Protein AF-A0A8T7GR86-F1 (afdb_monomer)

pLDDT: mean 88.85, std 12.27, range [38.59, 97.81]

Radius of gyration: 13.01 Å; Cα contacts (8 Å, |Δi|>4): 106; chains: 1; bounding box: 34×30×30 Å

Foldseek 3Di:
DAAFLEAEELCAVQVVVVHHSVVLVVVQLVDPPCPVDVSLSYAHPPGRDDHNVGPVVSVVSNCVRNDPVHHHYHYHNVSVVVRVVVVVVVVVD

Sequence (93 aa):
MLPPGYAVTYSTLARLVGTSPRAVGAWMRANKWLIVVPCHRVVASRGLGGFSRGVEFKKRLLELEAGKRGLRVIRSVEEFWKVLELEGRAVEG

Mean predicted aligned error: 4.47 Å

Solvent-accessible surface area (backbone atoms only — not comparable to full-atom values): 5350 Å² total; per-residue (Å²): 133,80,61,80,26,47,30,35,16,34,61,26,54,10,60,74,72,76,56,48,40,66,57,47,51,52,54,52,57,69,54,83,50,66,82,86,44,67,53,70,36,46,23,37,95,77,61,60,57,81,46,86,83,38,51,67,57,37,50,53,53,47,49,67,43,13,53,94,78,45,73,44,74,35,72,41,64,68,54,48,52,52,52,52,53,59,50,54,60,66,74,78,113

Secondary structure (DSSP, 8-state):
-PPTTEEEEHHHHHHHTTS-HHHHHHHHHH---TTTS-GGGEE-SSS----TT-HHHHHHHHHHHHGGG--EEE-SHHHHHHHHHHHHTTT--

Structure (mmCIF, N/CA/C/O backbone):
data_AF-A0A8T7GR86-F1
#
_entry.id   AF-A0A8T7GR86-F1
#
loop_
_atom_site.group_PDB
_atom_site.id
_atom_site.type_symbol
_atom_site.label_atom_id
_atom_site.label_alt_id
_atom_site.label_comp_id
_atom_site.label_asym_id
_atom_site.label_entity_id
_atom_site.label_seq_id
_atom_site.pdbx_PDB_ins_code
_atom_site.Cartn_x
_atom_site.Cartn_y
_atom_site.Cartn_z
_atom_site.occupancy
_atom_site.B_iso_or_equiv
_atom_site.auth_seq_id
_atom_site.auth_comp_id
_atom_site.auth_asym_id
_atom_site.auth_atom_id
_atom_site.pdbx_PDB_model_num
ATOM 1 N N . MET A 1 1 ? -10.464 -5.457 -5.186 1.00 71.38 1 MET A N 1
ATOM 2 C CA . MET A 1 1 ? -9.922 -4.225 -4.561 1.00 71.38 1 MET A CA 1
ATOM 3 C C . MET A 1 1 ? -9.742 -4.490 -3.074 1.00 71.38 1 MET A C 1
ATOM 5 O O . MET A 1 1 ? -10.526 -5.257 -2.540 1.00 71.38 1 MET A O 1
ATOM 9 N N . LEU A 1 2 ? -8.731 -3.910 -2.419 1.00 86.75 2 LEU A N 1
ATOM 10 C CA . LEU A 1 2 ? -8.562 -4.058 -0.963 1.00 86.75 2 LEU A CA 1
ATOM 11 C C . LEU A 1 2 ? -9.614 -3.236 -0.199 1.00 86.75 2 LEU A C 1
ATOM 13 O O . LEU A 1 2 ? -9.965 -2.168 -0.702 1.00 86.75 2 LEU A O 1
ATOM 17 N N . PRO A 1 3 ? -10.068 -3.656 0.993 1.00 90.12 3 PRO A N 1
ATOM 18 C CA . PRO A 1 3 ? -10.945 -2.843 1.836 1.00 90.12 3 PRO A CA 1
ATOM 19 C C . PRO A 1 3 ? -10.237 -1.589 2.387 1.00 90.12 3 PRO A C 1
ATOM 21 O O . PRO A 1 3 ? -9.000 -1.542 2.425 1.00 90.12 3 PRO A O 1
ATOM 24 N N . PRO A 1 4 ? -10.991 -0.567 2.836 1.00 91.69 4 PRO A N 1
ATOM 25 C CA . PRO A 1 4 ? -10.429 0.565 3.573 1.00 91.69 4 PRO A CA 1
ATOM 26 C C . PRO A 1 4 ? -9.618 0.112 4.798 1.00 91.69 4 PRO A C 1
ATOM 28 O O . PRO A 1 4 ? -9.993 -0.825 5.500 1.00 91.69 4 PRO A O 1
ATOM 31 N N . GLY A 1 5 ? -8.487 0.774 5.043 1.00 94.19 5 GLY A N 1
ATOM 32 C CA . GLY A 1 5 ? -7.589 0.473 6.163 1.00 94.19 5 GLY A CA 1
ATOM 33 C C . GLY A 1 5 ? -6.556 -0.619 5.869 1.00 94.19 5 GLY A C 1
ATOM 34 O O . GLY A 1 5 ? -5.699 -0.887 6.716 1.00 94.19 5 GLY A O 1
ATOM 35 N N . TYR A 1 6 ? -6.579 -1.198 4.665 1.00 95.31 6 TYR A N 1
ATOM 36 C CA . TYR A 1 6 ? -5.543 -2.103 4.175 1.00 95.31 6 TYR A CA 1
ATOM 37 C C . TYR A 1 6 ? -4.709 -1.459 3.066 1.00 95.31 6 TYR A C 1
ATOM 39 O O . TYR A 1 6 ? -5.220 -0.823 2.144 1.00 95.31 6 TYR A O 1
ATOM 47 N N . ALA A 1 7 ? -3.403 -1.689 3.131 1.00 96.25 7 ALA A N 1
ATOM 48 C CA . ALA A 1 7 ? -2.447 -1.385 2.077 1.00 96.25 7 ALA A CA 1
ATOM 49 C C . ALA A 1 7 ? -1.689 -2.654 1.678 1.00 96.25 7 ALA A C 1
ATOM 51 O O . ALA A 1 7 ? -1.610 -3.604 2.449 1.00 96.25 7 ALA A O 1
ATOM 52 N N . VAL A 1 8 ? -1.093 -2.671 0.490 1.00 96.94 8 VAL A N 1
ATOM 53 C CA . VAL A 1 8 ? -0.269 -3.778 -0.012 1.00 96.94 8 VAL A CA 1
ATOM 54 C C . VAL A 1 8 ? 1.076 -3.259 -0.484 1.00 96.94 8 VAL A C 1
ATOM 56 O O . VAL A 1 8 ? 1.175 -2.160 -1.032 1.00 96.94 8 VAL A O 1
ATOM 59 N N . THR A 1 9 ? 2.140 -4.028 -0.276 1.00 97.81 9 THR A N 1
ATOM 60 C CA . THR A 1 9 ? 3.452 -3.602 -0.771 1.00 97.81 9 THR A CA 1
ATOM 61 C C . THR A 1 9 ? 3.569 -3.739 -2.289 1.00 97.81 9 THR A C 1
ATOM 63 O O . THR A 1 9 ? 3.002 -4.655 -2.889 1.00 97.81 9 THR A O 1
ATOM 66 N N . TYR A 1 10 ? 4.389 -2.890 -2.916 1.00 96.75 10 TYR A N 1
ATOM 67 C CA . TYR A 1 10 ? 4.757 -3.034 -4.331 1.00 96.75 10 TYR A CA 1
ATOM 68 C C . TYR A 1 10 ? 5.276 -4.438 -4.662 1.00 96.75 10 TYR A C 1
ATOM 70 O O . TYR A 1 10 ? 4.952 -4.973 -5.716 1.00 96.75 10 TYR A O 1
ATOM 78 N N . SER A 1 11 ? 6.068 -5.047 -3.772 1.00 97.25 11 SER A N 1
ATOM 79 C CA . SER A 1 11 ? 6.601 -6.400 -3.960 1.00 97.25 11 SER A CA 1
ATOM 80 C C . SER A 1 11 ? 5.526 -7.475 -3.946 1.00 97.25 11 SER A C 1
ATOM 82 O O . SER A 1 11 ? 5.557 -8.371 -4.785 1.00 97.25 11 SER A O 1
ATOM 84 N N . THR A 1 12 ? 4.566 -7.380 -3.031 1.00 97.62 12 THR A N 1
ATOM 85 C CA . THR A 1 12 ? 3.445 -8.320 -2.968 1.00 97.62 12 THR A CA 1
ATOM 86 C C . THR A 1 12 ? 2.565 -8.194 -4.203 1.00 97.62 12 THR A C 1
ATOM 88 O O . THR A 1 12 ? 2.277 -9.194 -4.852 1.00 97.62 12 THR A O 1
ATOM 91 N N . LEU A 1 13 ? 2.203 -6.963 -4.576 1.00 95.56 13 LEU A N 1
ATOM 92 C CA . LEU A 1 13 ? 1.371 -6.717 -5.750 1.00 95.56 13 LEU A CA 1
ATOM 93 C C . LEU A 1 13 ? 2.064 -7.160 -7.043 1.00 95.56 13 LEU A C 1
ATOM 95 O O . LEU A 1 13 ? 1.429 -7.751 -7.907 1.00 95.56 13 LEU A O 1
ATOM 99 N N . ALA A 1 14 ? 3.374 -6.938 -7.151 1.00 97.06 14 ALA A N 1
ATOM 100 C CA . ALA A 1 14 ? 4.161 -7.397 -8.287 1.00 97.06 14 ALA A CA 1
ATOM 101 C C . ALA A 1 14 ? 4.152 -8.926 -8.425 1.00 97.06 14 ALA A C 1
ATOM 103 O O . ALA A 1 14 ? 3.979 -9.427 -9.532 1.00 97.06 14 ALA A O 1
ATOM 104 N N . ARG A 1 15 ? 4.278 -9.659 -7.309 1.00 97.62 15 ARG A N 1
ATOM 105 C CA . ARG A 1 15 ? 4.180 -11.128 -7.297 1.00 97.62 15 ARG A CA 1
ATOM 106 C C . ARG A 1 15 ? 2.797 -11.612 -7.727 1.00 97.62 15 ARG A C 1
ATOM 108 O O . ARG A 1 15 ? 2.724 -12.528 -8.534 1.00 97.62 15 ARG A O 1
ATOM 115 N N . LEU A 1 16 ? 1.729 -10.975 -7.240 1.00 95.12 16 LEU A N 1
ATOM 116 C CA . LEU A 1 16 ? 0.347 -11.325 -7.598 1.00 95.12 16 LEU A CA 1
ATOM 117 C C . LEU A 1 16 ? 0.084 -11.233 -9.105 1.00 95.12 16 LEU A C 1
ATOM 119 O O . LEU A 1 16 ? -0.609 -12.081 -9.653 1.00 95.12 16 LEU A O 1
ATOM 123 N N . VAL A 1 17 ? 0.626 -10.208 -9.767 1.00 94.38 17 VAL A N 1
ATOM 124 C CA . VAL A 1 17 ? 0.359 -9.938 -11.192 1.00 94.38 17 VAL A CA 1
ATOM 125 C C . VAL A 1 17 ? 1.491 -10.387 -12.124 1.00 94.38 17 VAL A C 1
ATOM 127 O O . VAL A 1 17 ? 1.481 -10.043 -13.302 1.00 94.38 17 VAL A O 1
ATOM 130 N N . GLY A 1 18 ? 2.486 -11.119 -11.611 1.00 97.00 18 GLY A N 1
ATOM 131 C CA . GLY A 1 18 ? 3.581 -11.665 -12.419 1.00 97.00 18 GLY A CA 1
ATOM 132 C C . GLY A 1 18 ? 4.511 -10.608 -13.030 1.00 97.00 18 GLY A C 1
ATOM 133 O O . GLY A 1 18 ? 4.922 -10.735 -14.179 1.00 97.00 18 GLY A O 1
ATOM 134 N N . THR A 1 19 ? 4.840 -9.543 -12.293 1.00 97.56 19 THR A N 1
ATOM 135 C CA . THR A 1 19 ? 5.701 -8.449 -12.781 1.00 97.56 19 THR A CA 1
ATOM 136 C C . THR A 1 19 ? 6.753 -8.014 -11.752 1.00 97.56 19 THR A C 1
ATOM 138 O O . THR A 1 19 ? 6.974 -8.673 -10.737 1.00 97.56 19 THR A O 1
ATOM 141 N N . SER A 1 20 ? 7.435 -6.891 -12.002 1.00 97.38 20 SER A N 1
ATOM 142 C CA . SER A 1 20 ? 8.407 -6.299 -11.078 1.00 97.38 20 SER A CA 1
ATOM 143 C C . SER A 1 20 ? 7.803 -5.178 -10.211 1.00 97.38 20 SER A C 1
ATOM 145 O O . SER A 1 20 ? 6.949 -4.418 -10.677 1.00 97.38 20 SER A O 1
ATOM 147 N N . PRO A 1 21 ? 8.303 -4.957 -8.978 1.00 95.88 21 PRO A N 1
ATOM 148 C CA . PRO A 1 21 ? 7.858 -3.844 -8.128 1.00 95.88 21 PRO A CA 1
ATOM 149 C C . PRO A 1 21 ? 8.029 -2.469 -8.791 1.00 95.88 21 PRO A C 1
ATOM 151 O O . PRO A 1 21 ? 7.246 -1.549 -8.555 1.00 95.88 21 PRO A O 1
ATOM 154 N N . ARG A 1 22 ? 9.051 -2.325 -9.647 1.00 94.81 22 ARG A N 1
ATOM 155 C CA . ARG A 1 22 ? 9.330 -1.086 -10.388 1.00 94.81 22 ARG A CA 1
ATOM 156 C C . ARG A 1 22 ? 8.272 -0.822 -11.458 1.00 94.81 22 ARG A C 1
ATOM 158 O O . ARG A 1 22 ? 7.846 0.324 -11.587 1.00 94.81 22 ARG A O 1
ATOM 165 N N . ALA A 1 23 ? 7.827 -1.863 -12.167 1.00 95.25 23 ALA A N 1
ATOM 166 C CA . ALA A 1 23 ? 6.743 -1.768 -13.145 1.00 95.25 23 ALA A CA 1
ATOM 167 C C . ALA A 1 23 ? 5.424 -1.364 -12.471 1.00 95.25 23 ALA A C 1
ATOM 169 O O . ALA A 1 23 ? 4.793 -0.401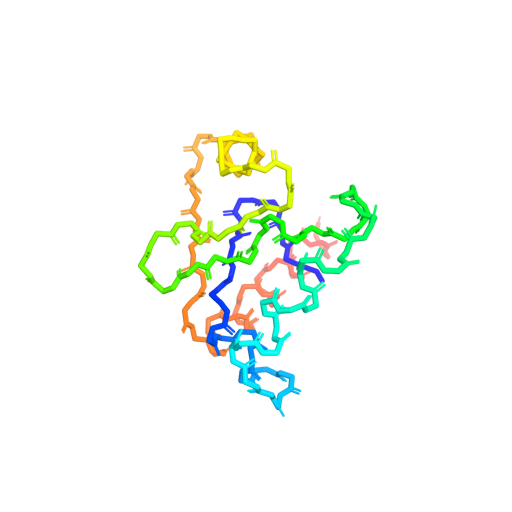 -12.903 1.00 95.25 23 ALA A O 1
ATOM 170 N N . VAL A 1 24 ? 5.084 -1.988 -11.335 1.00 94.19 24 VAL A N 1
ATOM 171 C CA . VAL A 1 24 ? 3.930 -1.570 -10.518 1.00 94.19 24 VAL A CA 1
ATOM 172 C C . VAL A 1 24 ? 4.049 -0.094 -10.125 1.00 94.19 24 VAL A C 1
ATOM 174 O O . VAL A 1 24 ? 3.105 0.671 -10.292 1.00 94.19 24 VAL A O 1
ATOM 177 N N . GLY A 1 25 ? 5.221 0.342 -9.654 1.00 92.06 25 GLY A N 1
ATOM 178 C CA . GLY A 1 25 ? 5.474 1.748 -9.328 1.00 92.06 25 GLY A CA 1
ATOM 179 C C . GLY A 1 25 ? 5.283 2.702 -10.511 1.00 92.06 25 GLY A C 1
ATOM 180 O O . GLY A 1 25 ? 4.768 3.804 -10.328 1.00 92.06 25 GLY A O 1
ATOM 181 N N . ALA A 1 26 ? 5.663 2.292 -11.723 1.00 92.06 26 ALA A N 1
ATOM 182 C CA . ALA A 1 26 ? 5.424 3.070 -12.935 1.00 92.06 26 ALA A CA 1
ATOM 183 C C . ALA A 1 26 ? 3.924 3.184 -13.251 1.00 92.06 26 ALA A C 1
ATOM 185 O O . ALA A 1 26 ? 3.448 4.290 -13.500 1.00 92.06 26 ALA A O 1
ATOM 186 N N . TRP A 1 27 ? 3.167 2.087 -13.144 1.00 90.25 27 TRP A N 1
ATOM 187 C CA . TRP A 1 27 ? 1.708 2.100 -13.314 1.00 90.25 27 TRP A CA 1
ATOM 188 C C . TRP A 1 27 ? 1.014 2.990 -12.282 1.00 90.25 27 TRP A C 1
ATOM 190 O O . TRP A 1 27 ? 0.156 3.793 -12.640 1.00 90.25 27 TRP A O 1
ATOM 200 N N . MET A 1 28 ? 1.431 2.920 -11.012 1.00 90.06 28 MET A N 1
ATOM 201 C CA . MET A 1 28 ? 0.882 3.780 -9.960 1.00 90.06 28 MET A CA 1
ATOM 202 C C . MET A 1 28 ? 1.162 5.267 -10.223 1.00 90.06 28 MET A C 1
ATOM 204 O O . MET A 1 28 ? 0.306 6.101 -9.944 1.00 90.06 28 MET A O 1
ATOM 208 N N . ARG A 1 29 ? 2.329 5.617 -10.786 1.00 86.62 29 ARG A N 1
ATOM 209 C CA . ARG A 1 29 ? 2.647 7.003 -11.182 1.00 86.62 29 ARG A CA 1
ATOM 210 C C . ARG A 1 29 ? 1.842 7.479 -12.389 1.00 86.62 29 ARG A C 1
ATOM 212 O O . ARG A 1 29 ? 1.479 8.648 -12.435 1.00 86.62 29 ARG A O 1
ATOM 219 N N . ALA A 1 30 ? 1.573 6.593 -13.345 1.00 86.00 30 ALA A N 1
ATOM 220 C CA . ALA A 1 30 ? 0.804 6.906 -14.549 1.00 86.00 30 ALA A CA 1
ATOM 221 C C . ALA A 1 30 ? -0.711 7.024 -14.292 1.00 86.00 30 ALA A C 1
ATOM 223 O O . ALA A 1 30 ? -1.455 7.466 -15.169 1.00 86.00 30 ALA A O 1
ATOM 224 N N . ASN A 1 31 ? -1.181 6.635 -13.104 1.00 78.81 31 ASN A N 1
ATOM 225 C CA . ASN A 1 31 ? -2.593 6.651 -12.763 1.00 78.81 31 ASN A CA 1
ATOM 226 C C . ASN A 1 31 ? -3.150 8.085 -12.652 1.00 78.81 31 ASN A C 1
ATOM 228 O O . ASN A 1 31 ? -2.874 8.804 -11.690 1.00 78.81 31 ASN A O 1
ATOM 232 N N . LYS A 1 32 ? -3.990 8.472 -13.621 1.00 71.88 32 LYS A N 1
ATOM 233 C CA . LYS A 1 32 ? -4.708 9.760 -13.651 1.00 71.88 32 LYS A CA 1
ATOM 234 C C . LYS A 1 32 ? -6.022 9.743 -12.854 1.00 71.88 32 LYS A C 1
ATOM 236 O O . LYS A 1 32 ? -6.556 10.802 -12.541 1.00 71.88 32 LYS A O 1
ATOM 241 N N . TRP A 1 33 ? -6.523 8.564 -12.480 1.00 74.56 33 TRP A N 1
ATOM 242 C CA . TRP A 1 33 ? -7.836 8.364 -11.855 1.00 74.56 33 TRP A CA 1
ATOM 243 C C . TRP A 1 33 ? -7.703 8.041 -10.364 1.00 74.56 33 TRP A C 1
ATOM 245 O O . TRP A 1 33 ? -8.078 6.970 -9.893 1.00 74.56 33 TRP A O 1
ATOM 255 N N . LEU A 1 34 ? -7.151 8.991 -9.610 1.00 60.94 34 LEU A N 1
ATOM 256 C CA . LEU A 1 34 ? -6.751 8.834 -8.203 1.00 60.94 34 LEU A CA 1
ATOM 257 C C . LEU A 1 34 ? -7.871 8.446 -7.225 1.00 60.94 34 LEU A C 1
ATOM 259 O O . LEU A 1 34 ? -7.569 7.932 -6.155 1.00 60.94 34 LEU A O 1
ATOM 263 N N . ILE A 1 35 ? -9.133 8.714 -7.568 1.00 64.06 35 ILE A N 1
ATOM 264 C 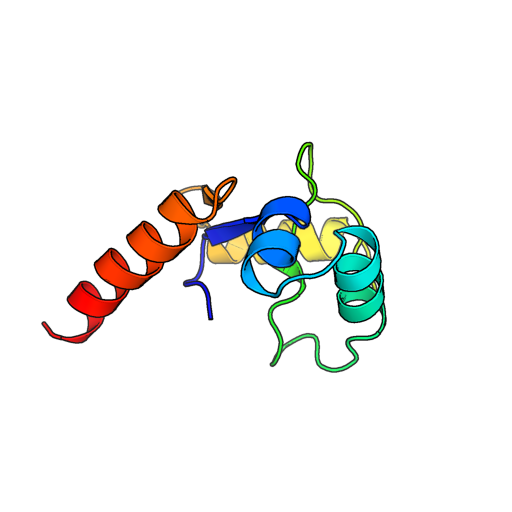CA . ILE A 1 35 ? -10.291 8.399 -6.715 1.00 64.06 35 ILE A CA 1
ATOM 265 C C . ILE A 1 35 ? -10.856 7.011 -7.047 1.00 64.06 35 ILE A C 1
ATOM 267 O O . ILE A 1 35 ? -11.232 6.269 -6.148 1.00 64.06 35 ILE A O 1
ATOM 271 N N . VAL A 1 36 ? -10.877 6.640 -8.331 1.00 71.81 36 VAL A N 1
ATOM 272 C CA . VAL A 1 36 ? -11.427 5.355 -8.796 1.00 71.81 36 VAL A CA 1
ATOM 273 C C . VAL A 1 36 ? -10.430 4.220 -8.569 1.00 71.81 36 VAL A C 1
ATOM 275 O O . VAL A 1 36 ? -10.803 3.111 -8.199 1.00 71.81 36 VAL A O 1
ATOM 278 N N . VAL A 1 37 ? -9.141 4.497 -8.765 1.00 79.38 37 VAL A N 1
ATOM 279 C CA . VAL A 1 37 ? -8.065 3.527 -8.582 1.00 79.38 37 VAL A CA 1
ATOM 280 C C . VAL A 1 37 ? -7.303 3.889 -7.302 1.00 79.38 37 VAL A C 1
ATOM 282 O O . VAL A 1 37 ? -6.574 4.888 -7.306 1.00 79.38 37 VAL A O 1
ATOM 285 N N . PRO A 1 38 ? -7.412 3.085 -6.222 1.00 85.94 38 PRO A N 1
ATOM 286 C CA . PRO A 1 38 ? -6.866 3.397 -4.898 1.00 85.94 38 PRO A CA 1
ATOM 287 C C . PRO A 1 38 ? -5.347 3.162 -4.832 1.00 85.94 38 PRO A C 1
ATOM 289 O O . PRO A 1 38 ? -4.834 2.385 -4.028 1.00 85.94 38 PRO A O 1
ATOM 292 N N . CYS A 1 39 ? -4.597 3.823 -5.712 1.00 89.62 39 CYS A N 1
ATOM 293 C CA . CYS A 1 39 ? -3.145 3.695 -5.835 1.00 89.62 39 CYS A CA 1
ATOM 294 C C . CYS A 1 39 ? -2.386 4.149 -4.575 1.00 89.62 39 CYS A C 1
ATOM 296 O O . CYS A 1 39 ? -1.247 3.733 -4.358 1.00 89.62 39 CYS A O 1
ATOM 298 N N . HIS A 1 40 ? -3.015 4.942 -3.699 1.00 92.75 40 HIS A N 1
ATOM 299 C CA . HIS A 1 40 ? -2.471 5.288 -2.383 1.00 92.75 40 HIS A CA 1
ATOM 300 C C . HIS A 1 40 ? -2.356 4.076 -1.450 1.00 92.75 40 HIS A C 1
ATOM 302 O O . HIS A 1 40 ? -1.508 4.099 -0.561 1.00 92.75 40 HIS A O 1
ATOM 308 N N . ARG A 1 41 ? -3.115 2.995 -1.687 1.00 94.56 41 ARG A N 1
ATOM 309 C CA . ARG A 1 41 ? -3.020 1.733 -0.931 1.00 94.56 41 ARG A CA 1
ATOM 310 C C . ARG A 1 41 ? -1.815 0.872 -1.321 1.00 94.56 41 ARG A C 1
ATOM 312 O O . ARG A 1 41 ? -1.584 -0.150 -0.686 1.00 94.56 41 ARG A O 1
ATOM 319 N N . VAL A 1 42 ? -1.017 1.258 -2.323 1.00 95.25 42 VAL A N 1
ATOM 320 C CA . VAL A 1 42 ? 0.222 0.542 -2.676 1.00 95.25 42 VAL A CA 1
ATOM 321 C C . VAL A 1 42 ? 1.427 1.240 -2.049 1.00 95.25 42 VAL A C 1
ATOM 323 O O . VAL A 1 42 ? 1.716 2.395 -2.365 1.00 95.25 42 VAL A O 1
ATOM 326 N N . VAL A 1 43 ? 2.146 0.558 -1.158 1.00 96.88 43 VAL A N 1
ATOM 327 C CA . VAL A 1 43 ? 3.224 1.143 -0.335 1.00 96.88 43 VAL A CA 1
ATOM 328 C C . VAL A 1 43 ? 4.571 0.446 -0.531 1.00 96.88 43 VAL A C 1
ATOM 330 O O . VAL A 1 43 ? 4.659 -0.640 -1.106 1.00 96.88 43 VAL A O 1
ATOM 333 N N . ALA A 1 44 ? 5.658 1.075 -0.081 1.00 96.31 44 ALA A N 1
ATOM 334 C CA . ALA A 1 44 ? 6.969 0.430 -0.070 1.00 96.31 44 ALA A CA 1
ATOM 335 C C . ALA A 1 44 ? 7.030 -0.671 1.004 1.00 96.31 44 ALA A C 1
ATOM 337 O O . ALA A 1 44 ? 6.239 -0.697 1.943 1.00 96.31 44 ALA A O 1
ATOM 338 N N . SER A 1 45 ? 7.994 -1.587 0.886 1.00 93.75 45 SER A N 1
ATOM 339 C CA . SER A 1 45 ? 8.247 -2.594 1.930 1.00 93.75 45 SER A CA 1
ATOM 340 C C . SER A 1 45 ? 8.667 -1.952 3.258 1.00 93.75 45 SER A C 1
ATOM 342 O O . SER A 1 45 ? 8.380 -2.486 4.329 1.00 93.75 45 SER A O 1
ATOM 344 N N . ARG A 1 46 ? 9.318 -0.786 3.175 1.00 92.75 46 ARG A N 1
ATOM 345 C CA . ARG A 1 46 ? 9.700 0.073 4.295 1.00 92.75 46 ARG A CA 1
ATOM 346 C C . ARG A 1 46 ? 9.202 1.494 4.009 1.00 92.75 46 ARG A C 1
ATOM 348 O O . ARG A 1 46 ? 9.772 2.193 3.176 1.00 92.75 46 ARG A O 1
ATOM 355 N N . GLY A 1 47 ? 8.119 1.897 4.671 1.00 94.19 47 GLY A N 1
ATOM 356 C CA . GLY A 1 47 ? 7.503 3.221 4.521 1.00 94.19 47 GLY A CA 1
ATOM 357 C C . GLY A 1 47 ? 6.477 3.332 3.386 1.00 94.19 47 GLY A C 1
ATOM 358 O O . GLY A 1 47 ? 6.064 2.347 2.779 1.00 94.19 47 GLY A O 1
ATOM 359 N N . LEU A 1 48 ? 6.036 4.560 3.099 1.00 94.31 48 LEU A N 1
ATOM 360 C CA . LEU A 1 48 ? 4.905 4.812 2.195 1.00 94.31 48 LEU A CA 1
ATOM 361 C C . LEU A 1 48 ? 5.265 4.697 0.706 1.00 94.31 48 LEU A C 1
ATOM 363 O O . LEU A 1 48 ? 4.409 4.361 -0.113 1.00 94.31 48 LEU A O 1
ATOM 367 N N . GLY A 1 49 ? 6.518 4.963 0.335 1.00 92.19 49 GLY A N 1
ATOM 368 C CA . GLY A 1 49 ? 6.912 5.151 -1.063 1.00 92.19 49 GLY A CA 1
ATOM 369 C C . GLY A 1 49 ? 6.296 6.411 -1.692 1.00 92.19 49 GLY A C 1
ATOM 370 O O . GLY A 1 49 ? 5.693 7.235 -1.010 1.00 92.19 49 GLY A O 1
ATOM 371 N N . GLY A 1 50 ? 6.450 6.561 -3.010 1.00 89.62 50 GLY A N 1
ATOM 372 C CA . GLY A 1 50 ? 5.987 7.748 -3.737 1.00 89.62 50 GLY A CA 1
ATOM 373 C C . GLY A 1 50 ? 4.469 7.823 -3.945 1.00 89.62 50 GLY A C 1
ATOM 374 O O . GLY A 1 50 ? 3.749 6.821 -3.837 1.00 89.62 50 GLY A O 1
ATOM 375 N N . PHE A 1 51 ? 4.004 9.027 -4.287 1.00 91.19 51 PHE A N 1
ATOM 376 C CA . PHE A 1 51 ? 2.641 9.312 -4.733 1.00 91.19 51 PHE A CA 1
ATOM 37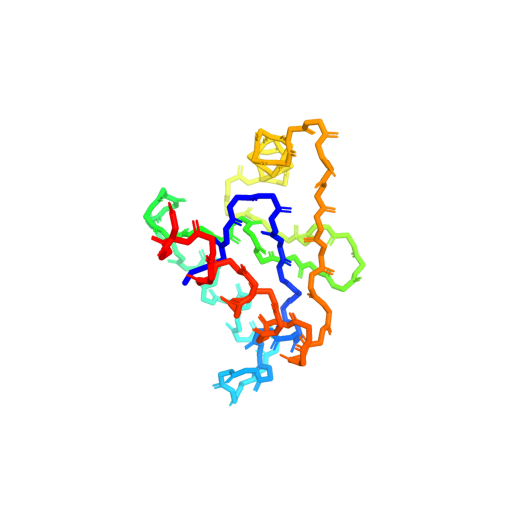7 C C . PHE A 1 51 ? 2.626 10.512 -5.680 1.00 91.19 51 PHE A C 1
ATOM 379 O O . PHE A 1 51 ? 3.295 11.504 -5.398 1.00 91.19 51 PHE A O 1
ATOM 386 N N . SER A 1 52 ? 1.857 10.452 -6.770 1.00 87.50 52 SER A N 1
ATOM 387 C CA . SER A 1 52 ? 1.829 11.518 -7.788 1.00 87.50 52 SER A CA 1
ATOM 388 C C . SER A 1 52 ? 1.335 12.865 -7.247 1.00 87.50 52 SER A C 1
ATOM 390 O O . S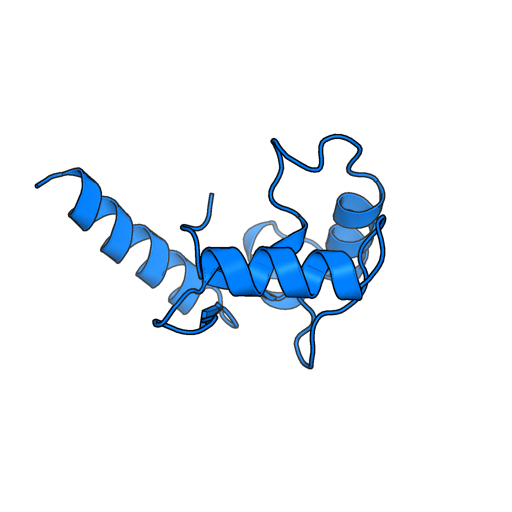ER A 1 52 ? 1.756 13.906 -7.733 1.00 87.50 52 SER A O 1
ATOM 392 N N . ARG A 1 53 ? 0.498 12.856 -6.203 1.00 87.62 53 ARG A N 1
ATOM 393 C CA . ARG A 1 53 ? -0.004 14.062 -5.517 1.00 87.62 53 ARG A CA 1
ATOM 394 C C . ARG A 1 53 ? 0.765 14.423 -4.240 1.00 87.62 53 ARG A C 1
ATOM 396 O O . ARG A 1 53 ? 0.290 15.233 -3.452 1.00 87.62 53 ARG A O 1
ATOM 403 N N . GLY A 1 54 ? 1.920 13.802 -4.015 1.00 91.94 54 GLY A N 1
ATOM 404 C CA . GLY A 1 54 ? 2.735 14.008 -2.820 1.00 91.94 54 GLY A CA 1
ATOM 405 C C . GLY A 1 54 ? 2.438 13.021 -1.688 1.00 91.94 54 GLY A C 1
ATOM 406 O O . GLY A 1 54 ? 1.322 12.526 -1.515 1.00 91.94 54 GLY A O 1
ATOM 407 N N . VAL A 1 55 ? 3.479 12.712 -0.913 1.00 94.00 55 VAL A N 1
ATOM 408 C CA . VAL A 1 55 ? 3.447 11.680 0.138 1.00 94.00 55 VAL A CA 1
ATOM 409 C C . VAL A 1 55 ? 2.533 12.070 1.302 1.00 94.00 55 VAL A C 1
ATOM 411 O O . VAL A 1 55 ? 1.854 11.202 1.843 1.00 94.00 55 VAL A O 1
ATOM 414 N N . GLU A 1 56 ? 2.443 13.356 1.6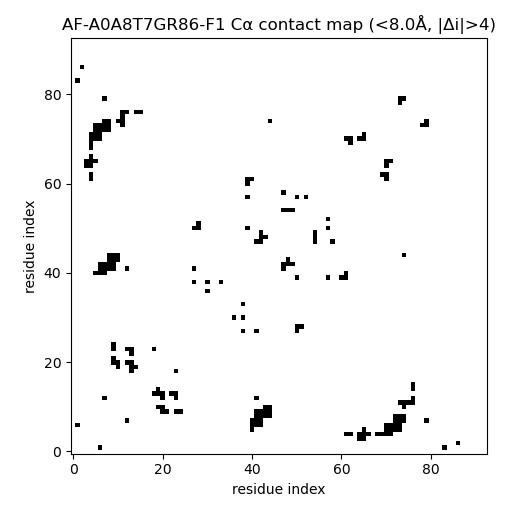39 1.00 95.19 56 GLU A N 1
ATOM 415 C CA . GLU A 1 56 ? 1.585 13.819 2.737 1.00 95.19 56 GLU A CA 1
ATOM 416 C C . GLU A 1 56 ? 0.098 13.594 2.437 1.00 95.19 56 GLU A C 1
ATOM 418 O O . GLU A 1 56 ? -0.657 13.104 3.275 1.00 95.19 56 GLU A O 1
ATOM 423 N N . PHE A 1 57 ? -0.320 13.842 1.194 1.00 93.25 57 PHE A N 1
ATOM 424 C CA . PHE A 1 57 ? -1.694 13.574 0.779 1.00 93.25 57 PHE A CA 1
ATOM 425 C C . PHE A 1 57 ? -2.009 12.069 0.803 1.00 93.25 57 PHE A C 1
ATOM 427 O O . PHE A 1 57 ? -3.068 11.664 1.280 1.00 93.25 57 PHE A O 1
ATOM 434 N N . LYS A 1 58 ? -1.062 11.222 0.374 1.00 93.75 58 LYS A N 1
ATOM 435 C CA . LYS A 1 58 ? -1.174 9.757 0.498 1.00 93.75 58 LYS A CA 1
ATOM 436 C C . LYS A 1 58 ? -1.329 9.314 1.950 1.00 93.75 58 LYS A C 1
ATOM 438 O O . LYS A 1 58 ? -2.184 8.479 2.235 1.00 93.75 58 LYS A O 1
ATOM 443 N N . LYS A 1 59 ? -0.512 9.865 2.849 1.00 95.56 59 LYS A N 1
ATOM 444 C CA . LYS A 1 59 ? -0.562 9.575 4.284 1.00 95.56 59 LYS A CA 1
ATOM 445 C C . LYS A 1 59 ? -1.944 9.900 4.850 1.00 95.56 59 LYS A C 1
ATOM 447 O O . LYS A 1 59 ? -2.564 9.022 5.437 1.00 95.56 59 LYS A O 1
ATOM 452 N N . ARG A 1 60 ? -2.473 11.093 4.563 1.00 94.94 60 ARG A N 1
ATOM 453 C CA . ARG A 1 60 ? -3.799 11.510 5.037 1.00 94.94 60 ARG A CA 1
ATOM 454 C C . ARG A 1 60 ? -4.932 10.615 4.527 1.00 94.94 60 ARG A C 1
ATOM 456 O O . ARG A 1 60 ? -5.831 10.290 5.293 1.00 94.94 60 ARG A O 1
ATOM 463 N N . LEU A 1 61 ? -4.891 10.180 3.264 1.00 94.19 61 LEU A N 1
ATOM 464 C CA . LEU A 1 61 ? -5.874 9.221 2.735 1.00 94.19 61 LEU A CA 1
ATOM 465 C C . LEU A 1 61 ? -5.826 7.888 3.490 1.00 94.19 61 LEU A C 1
ATOM 467 O O . LEU A 1 61 ? -6.865 7.363 3.880 1.00 94.19 61 LEU A O 1
ATOM 471 N N . LEU A 1 62 ? -4.624 7.360 3.725 1.00 95.06 62 LEU A N 1
ATOM 472 C CA . LEU A 1 62 ? -4.443 6.109 4.462 1.00 95.06 62 LEU A CA 1
ATOM 473 C C . LEU A 1 62 ? -4.892 6.229 5.923 1.00 95.06 62 LEU A C 1
ATOM 475 O O . LEU A 1 62 ? -5.485 5.292 6.445 1.00 95.06 62 LEU A O 1
ATOM 479 N N . GLU A 1 63 ? -4.647 7.367 6.573 1.00 95.62 63 GLU A N 1
ATOM 480 C CA . GLU A 1 63 ? -5.106 7.643 7.941 1.00 95.62 63 GLU A CA 1
ATOM 481 C C . GLU A 1 63 ? -6.633 7.710 8.035 1.00 95.62 63 GLU A C 1
ATOM 483 O O . GLU A 1 63 ? -7.217 7.112 8.939 1.00 95.62 63 GLU A O 1
ATOM 488 N N . LEU A 1 64 ? -7.286 8.381 7.080 1.00 95.06 64 LEU A N 1
ATOM 489 C CA . LEU A 1 64 ? -8.748 8.444 7.008 1.00 95.06 64 LEU A CA 1
ATOM 490 C C . LEU A 1 64 ? -9.367 7.053 6.824 1.00 95.06 64 LEU A C 1
ATOM 492 O O . LEU A 1 64 ? -10.362 6.736 7.468 1.00 95.06 64 LEU A O 1
ATOM 496 N N . GLU A 1 65 ? -8.766 6.214 5.980 1.00 94.50 65 GLU A N 1
ATOM 497 C CA . GLU A 1 65 ? -9.239 4.846 5.751 1.00 94.50 65 GLU A CA 1
ATOM 498 C C . GLU A 1 65 ? -8.965 3.906 6.930 1.00 94.50 65 GLU A C 1
ATOM 500 O O . GLU A 1 65 ? -9.784 3.044 7.236 1.00 94.50 65 GLU A O 1
ATOM 505 N N . ALA A 1 66 ? -7.813 4.051 7.585 1.00 94.69 66 ALA A N 1
ATOM 506 C CA . ALA A 1 66 ? -7.436 3.256 8.749 1.00 94.69 66 ALA A CA 1
ATOM 507 C C . ALA A 1 66 ? -8.304 3.565 9.979 1.00 94.69 66 ALA A C 1
ATOM 509 O O . ALA A 1 66 ? -8.626 2.665 10.766 1.00 94.69 66 ALA A O 1
ATOM 510 N N . GLY A 1 67 ? -8.662 4.839 10.169 1.00 94.00 67 GLY A N 1
ATOM 511 C CA . GLY A 1 67 ? -9.394 5.311 11.338 1.00 94.00 67 GLY A CA 1
ATOM 512 C C . GLY A 1 67 ? -8.758 4.839 12.653 1.00 94.00 67 GLY A C 1
ATOM 513 O O . GLY A 1 67 ? -7.538 4.746 12.786 1.00 94.00 67 GLY A O 1
ATOM 514 N N . LYS A 1 68 ? -9.593 4.472 13.633 1.00 92.12 68 LYS A N 1
ATOM 515 C CA . LYS A 1 68 ? -9.133 3.969 14.944 1.00 92.12 68 LYS A CA 1
ATOM 516 C C . LYS A 1 68 ? -8.465 2.589 14.885 1.00 92.12 68 LYS A C 1
ATOM 518 O O . LYS A 1 68 ? -7.818 2.195 15.848 1.00 92.12 68 LYS A O 1
ATOM 523 N N . ARG A 1 69 ? -8.647 1.833 13.795 1.00 89.88 69 ARG A N 1
ATOM 524 C CA . ARG A 1 69 ? -8.162 0.445 13.669 1.00 89.88 69 ARG A CA 1
ATOM 525 C C . ARG A 1 69 ? -6.697 0.374 13.227 1.00 89.88 69 ARG A C 1
ATOM 527 O O . ARG A 1 69 ? -6.093 -0.688 13.342 1.00 89.88 69 ARG A O 1
ATOM 534 N N . GLY A 1 70 ? -6.137 1.488 12.754 1.00 93.88 70 GLY A N 1
ATOM 535 C CA . GLY A 1 70 ? -4.774 1.554 12.236 1.00 93.88 70 GLY A CA 1
ATOM 536 C C . GLY A 1 70 ? -4.629 0.932 10.843 1.00 93.88 70 GLY A C 1
ATOM 537 O O . GLY A 1 70 ? -5.449 0.127 10.398 1.00 93.88 70 GLY A O 1
ATOM 538 N N . LEU A 1 71 ? -3.579 1.345 10.128 1.00 95.25 71 LEU A N 1
ATOM 539 C CA . LEU A 1 71 ? -3.288 0.849 8.785 1.00 95.25 71 LEU A CA 1
ATOM 540 C C . LEU A 1 71 ? -2.658 -0.544 8.863 1.00 95.25 71 LEU A C 1
ATOM 542 O O . LEU A 1 71 ? -1.617 -0.724 9.499 1.00 95.25 71 LEU A O 1
ATOM 546 N N . ARG A 1 72 ? -3.230 -1.516 8.151 1.00 96.12 72 ARG A N 1
ATOM 547 C CA . ARG A 1 72 ? -2.668 -2.866 8.016 1.00 96.12 72 ARG A CA 1
ATOM 548 C C . ARG A 1 72 ? -1.988 -3.025 6.662 1.00 96.12 72 ARG A C 1
ATOM 550 O O . ARG A 1 72 ? -2.599 -2.793 5.625 1.00 96.12 72 ARG A O 1
ATOM 557 N N . VAL A 1 73 ? -0.708 -3.397 6.668 1.00 97.00 73 VAL A N 1
ATOM 558 C CA . VAL A 1 73 ? 0.099 -3.515 5.443 1.00 97.00 73 VAL A CA 1
ATOM 559 C C . VAL A 1 73 ? 0.346 -4.982 5.112 1.00 97.00 73 VAL A C 1
ATOM 561 O O . VAL A 1 73 ? 1.100 -5.649 5.817 1.00 97.00 73 VAL A O 1
ATOM 564 N N . ILE A 1 74 ? -0.220 -5.416 3.991 1.00 97.06 74 ILE A N 1
ATOM 565 C CA . ILE A 1 74 ? -0.107 -6.753 3.421 1.00 97.06 74 ILE A CA 1
ATOM 566 C C . ILE A 1 74 ? 1.252 -6.908 2.734 1.00 97.06 74 ILE A C 1
ATOM 568 O O . ILE A 1 74 ? 1.600 -6.144 1.821 1.00 97.06 74 ILE A O 1
ATOM 572 N N . ARG A 1 75 ? 2.032 -7.895 3.178 1.00 96.50 75 ARG A N 1
ATOM 573 C CA . ARG A 1 75 ? 3.427 -8.117 2.754 1.00 96.50 75 ARG A CA 1
ATOM 574 C C . ARG A 1 75 ? 3.658 -9.445 2.043 1.00 96.50 75 ARG A C 1
ATOM 576 O O . ARG A 1 75 ? 4.730 -9.627 1.464 1.00 96.50 75 ARG A O 1
ATOM 583 N N . SER A 1 76 ? 2.667 -10.327 1.988 1.00 97.12 76 SER A N 1
ATOM 584 C CA . SER A 1 76 ? 2.757 -11.594 1.257 1.00 97.12 76 SER A CA 1
ATOM 585 C C . SER A 1 76 ? 1.504 -11.879 0.426 1.00 9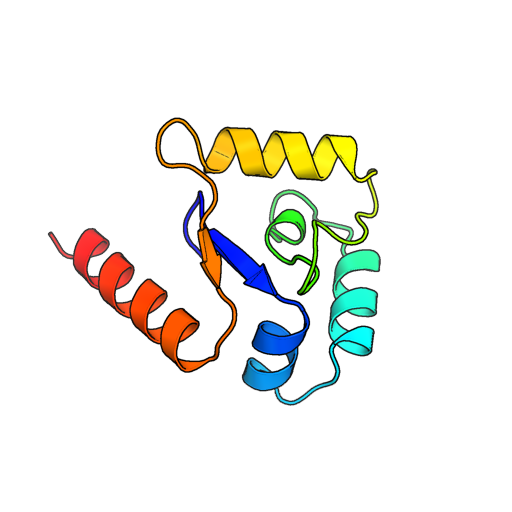7.12 76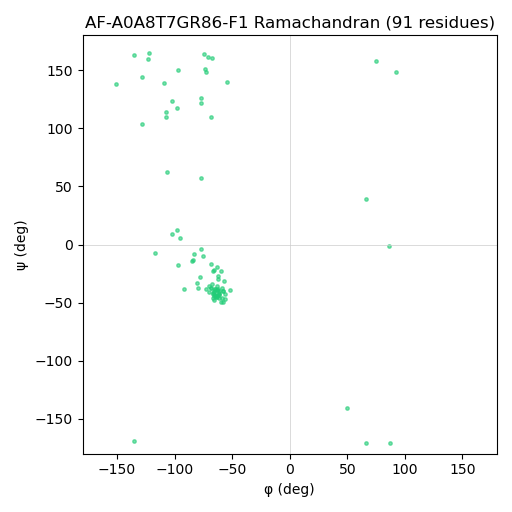 SER A C 1
ATOM 587 O O . SER A 1 76 ? 0.469 -11.235 0.594 1.00 97.12 76 SER A O 1
ATOM 589 N N . VAL A 1 77 ? 1.630 -12.801 -0.531 1.00 96.00 77 VAL A N 1
ATOM 590 C CA . VAL A 1 77 ? 0.520 -13.205 -1.412 1.00 96.00 77 VAL A CA 1
ATOM 591 C C . VAL A 1 77 ? -0.535 -13.962 -0.607 1.00 96.00 77 VAL A C 1
ATOM 593 O O . VAL A 1 77 ? -1.728 -13.756 -0.788 1.00 96.00 77 VAL A O 1
ATOM 596 N N . GLU A 1 78 ? -0.091 -14.777 0.341 1.00 96.56 78 GLU A N 1
ATOM 597 C CA . GLU A 1 78 ? -0.934 -15.564 1.238 1.00 96.56 78 GLU A CA 1
ATOM 598 C C . GLU A 1 78 ? -1.773 -14.646 2.138 1.00 96.56 78 GLU A C 1
ATOM 600 O O . GLU A 1 78 ? -2.981 -14.829 2.273 1.00 96.56 78 GLU A O 1
ATOM 605 N N . GLU A 1 79 ? -1.156 -13.603 2.705 1.00 95.56 79 GLU A N 1
ATOM 606 C CA . GLU A 1 79 ? -1.859 -12.592 3.499 1.00 95.56 79 GLU A CA 1
ATOM 607 C C . GLU A 1 79 ? -2.894 -11.827 2.659 1.00 95.56 79 GLU A C 1
ATOM 609 O O . GLU A 1 79 ? -3.988 -11.541 3.144 1.00 95.56 79 GLU A O 1
ATOM 614 N N . PHE A 1 80 ? -2.580 -11.531 1.392 1.00 94.62 80 PHE A N 1
ATOM 615 C CA . PHE A 1 80 ? -3.504 -10.852 0.484 1.00 94.62 80 PHE A CA 1
ATOM 616 C C . PHE A 1 80 ? -4.796 -11.648 0.283 1.00 94.62 80 PHE A C 1
ATOM 618 O O . PHE A 1 80 ? -5.884 -11.093 0.439 1.00 94.62 80 PHE A O 1
ATOM 625 N N . TRP A 1 81 ? -4.683 -12.945 -0.015 1.00 93.44 81 TRP A N 1
ATOM 626 C CA . TRP A 1 81 ? -5.851 -13.806 -0.210 1.00 93.44 81 TRP A CA 1
ATOM 627 C C . TRP A 1 81 ? -6.640 -13.999 1.078 1.00 93.44 81 TRP A C 1
ATOM 62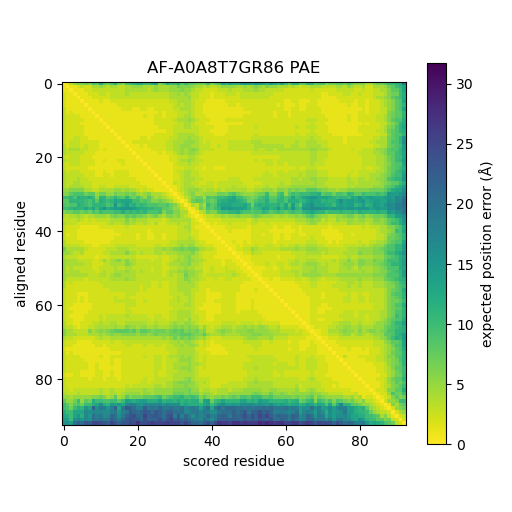9 O O . TRP A 1 81 ? -7.858 -13.840 1.064 1.00 93.44 81 TRP A O 1
ATOM 639 N N . LYS A 1 82 ? -5.953 -14.191 2.210 1.00 94.06 82 LYS A N 1
ATOM 640 C CA . LYS A 1 82 ? -6.606 -14.278 3.521 1.00 94.06 82 LYS A CA 1
ATOM 641 C C . LYS A 1 82 ? -7.452 -13.039 3.829 1.00 94.06 82 LYS A C 1
ATOM 643 O O . LYS A 1 82 ? -8.559 -13.170 4.341 1.00 94.06 82 LYS A O 1
ATOM 648 N N . VAL A 1 83 ? -6.954 -11.837 3.529 1.00 91.69 83 VAL A N 1
ATOM 649 C CA . VAL A 1 83 ? -7.724 -10.596 3.724 1.00 91.69 83 VAL A CA 1
ATOM 650 C C . VAL A 1 83 ? -8.954 -10.562 2.819 1.00 91.69 83 VAL A C 1
ATOM 652 O O . VAL A 1 83 ? -10.036 -10.229 3.293 1.00 91.69 83 VAL A O 1
ATOM 655 N N . LEU A 1 84 ? -8.821 -10.928 1.541 1.00 87.06 84 LEU A N 1
ATOM 656 C CA . LEU A 1 84 ? -9.962 -10.943 0.623 1.00 87.06 84 LEU A CA 1
ATOM 657 C C . LEU A 1 84 ? -11.029 -11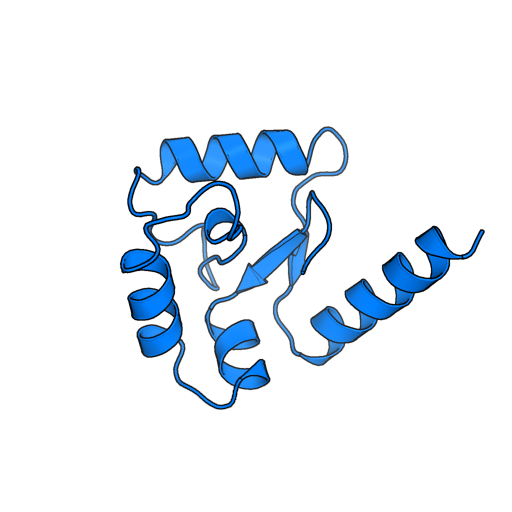.971 1.019 1.00 87.06 84 LEU A C 1
ATOM 659 O O . LEU A 1 84 ? -12.213 -11.670 0.921 1.00 87.06 84 LEU A O 1
ATOM 663 N N . GLU A 1 85 ? -10.630 -13.145 1.504 1.00 89.00 85 GLU A N 1
ATOM 664 C CA . GLU A 1 85 ? -11.557 -14.176 1.985 1.00 89.00 85 GLU A CA 1
ATOM 665 C C . GLU A 1 85 ? -12.313 -13.737 3.244 1.00 89.00 85 GLU A C 1
ATOM 667 O O . GLU A 1 85 ? -13.528 -13.906 3.329 1.00 89.00 85 GLU A O 1
ATOM 672 N N . LEU A 1 86 ? -11.608 -13.165 4.226 1.00 83.94 86 LEU A N 1
ATOM 673 C CA . LEU A 1 86 ? -12.216 -12.699 5.476 1.00 83.94 86 LEU A CA 1
ATOM 674 C C . LEU A 1 86 ? -13.228 -11.579 5.239 1.00 83.94 86 LEU A C 1
ATOM 676 O O . LEU A 1 86 ? -14.269 -11.542 5.887 1.00 83.94 86 LEU A O 1
ATOM 680 N N . GLU A 1 87 ? -12.918 -10.678 4.315 1.00 76.06 87 GLU A N 1
ATOM 681 C CA . GLU A 1 87 ? -13.785 -9.549 3.996 1.00 76.06 87 GLU A CA 1
ATOM 682 C C . GLU A 1 87 ? -14.921 -9.982 3.067 1.00 76.06 87 GLU A C 1
ATOM 684 O O . GLU A 1 87 ? -16.033 -9.516 3.251 1.00 76.06 87 GLU A O 1
ATOM 689 N N . GLY A 1 88 ? -14.704 -10.942 2.157 1.00 64.56 88 GLY A N 1
ATOM 690 C CA . GLY A 1 88 ? -15.773 -11.553 1.357 1.00 64.56 88 GLY A CA 1
ATOM 691 C C . GLY A 1 88 ? -16.867 -12.192 2.218 1.00 64.56 88 GLY A C 1
ATOM 692 O O . GLY A 1 88 ? -18.047 -11.976 1.968 1.00 64.56 88 GLY A O 1
ATOM 693 N N . ARG A 1 89 ? -16.484 -12.864 3.313 1.00 57.62 89 ARG A N 1
ATOM 694 C CA . ARG A 1 89 ? -17.429 -13.400 4.312 1.00 57.62 89 ARG A CA 1
ATOM 695 C C . ARG A 1 89 ? -18.186 -12.323 5.093 1.00 57.62 89 ARG A C 1
ATOM 697 O O . ARG A 1 89 ? -19.243 -12.612 5.635 1.00 57.62 89 ARG A O 1
ATOM 704 N N . ALA A 1 90 ? -17.651 -11.105 5.181 1.00 54.34 90 ALA A N 1
ATOM 705 C CA . ALA A 1 90 ? -18.301 -9.987 5.863 1.00 54.34 90 ALA A CA 1
ATOM 706 C C . ALA A 1 90 ? -19.341 -9.263 4.984 1.00 54.34 90 ALA A C 1
ATOM 708 O O . ALA A 1 90 ? -20.045 -8.397 5.491 1.00 54.34 90 ALA A O 1
ATOM 709 N N . VAL A 1 91 ? -19.425 -9.591 3.686 1.00 49.75 91 VAL A N 1
ATOM 710 C CA . VAL A 1 91 ? -20.425 -9.046 2.744 1.00 49.75 91 VAL A CA 1
ATOM 711 C C . VAL A 1 91 ? -21.631 -9.987 2.580 1.00 49.75 91 VAL A C 1
ATOM 713 O O . VAL A 1 91 ? -22.682 -9.558 2.117 1.00 49.75 91 VAL A O 1
ATOM 716 N N . GLU A 1 92 ? -21.496 -11.261 2.963 1.00 47.03 92 GLU A N 1
ATOM 717 C CA . GLU A 1 92 ? -22.537 -12.297 2.836 1.00 47.03 92 GLU A CA 1
ATOM 718 C C . GLU A 1 92 ? -23.399 -12.497 4.103 1.00 47.03 92 GLU A C 1
ATOM 720 O O . GLU A 1 92 ? -24.227 -13.407 4.135 1.00 47.03 92 GLU A O 1
ATOM 725 N N . GLY A 1 93 ? -23.231 -11.668 5.139 1.00 38.59 93 GLY A N 1
ATOM 726 C CA . GLY A 1 93 ? -24.029 -11.688 6.376 1.00 38.59 93 GLY A CA 1
ATOM 727 C C . GLY A 1 93 ? -24.590 -10.319 6.718 1.00 38.59 93 GLY A C 1
ATOM 728 O O . GLY A 1 93 ? -25.630 -10.288 7.410 1.00 38.59 93 GLY A O 1
#

Nearest PDB structures (foldseek):
  1mgt-assembly1_A  TM=9.701E-01  e=2.397E-06  Thermococcus kodakarensis KOD1
  4zyh-assembly1_A  TM=9.334E-01  e=5.809E-06  Saccharolobus solfataricus
  7e1p-assembly1_A  TM=9.761E-01  e=1.147E-05  Sulfurisphaera tokodaii str. 7
  7dqt-assembly1_A  TM=9.592E-01  e=1.315E-05  Sulfurisphaera tokodaii str. 7
  7dqr-assembly1_A  TM=9.527E-01  e=1.506E-05  Sulfurisphaera tokodaii str. 7